Protein AF-A0A0W7THI9-F1 (afdb_monomer_lite)

Radius of gyration: 19.55 Å; chains: 1; bounding box: 39×20×59 Å

Sequence (74 aa):
MLLPDAPVREGYIFAGWCSDSALLSILSSPITVPAGDMTLYAKWTPVSYTVAFNPNGGEGTMESQTMAYGTASA

Structure (mmCIF, N/CA/C/O backbone):
data_AF-A0A0W7THI9-F1
#
_entry.id   AF-A0A0W7THI9-F1
#
loop_
_atom_site.group_PDB
_atom_site.id
_atom_site.type_symbol
_atom_site.label_atom_id
_atom_site.label_alt_id
_atom_site.label_comp_id
_atom_site.label_asym_id
_atom_site.label_entity_id
_atom_site.label_seq_id
_atom_site.pdbx_PDB_ins_code
_atom_site.Cartn_x
_atom_site.Cartn_y
_atom_site.Cartn_z
_atom_site.occupancy
_atom_site.B_iso_or_equiv
_atom_site.auth_seq_id
_atom_site.auth_comp_id
_atom_site.auth_asym_id
_atom_site.auth_atom_id
_atom_site.pdbx_PDB_model_num
ATOM 1 N N . MET A 1 1 ? 5.884 6.656 -21.584 1.00 82.94 1 MET A N 1
ATOM 2 C CA . MET A 1 1 ? 4.801 5.665 -21.390 1.00 82.94 1 MET A CA 1
ATOM 3 C C . MET A 1 1 ? 3.970 6.079 -20.184 1.00 82.94 1 MET A C 1
ATOM 5 O O . MET A 1 1 ? 4.516 6.717 -19.287 1.00 82.94 1 MET A O 1
ATOM 9 N N . LEU A 1 2 ? 2.673 5.769 -20.173 1.00 88.69 2 LEU A N 1
ATOM 10 C CA . LEU A 1 2 ? 1.828 5.969 -18.993 1.00 88.69 2 LEU A CA 1
ATOM 11 C C . LEU A 1 2 ? 1.974 4.780 -18.041 1.00 88.69 2 LEU A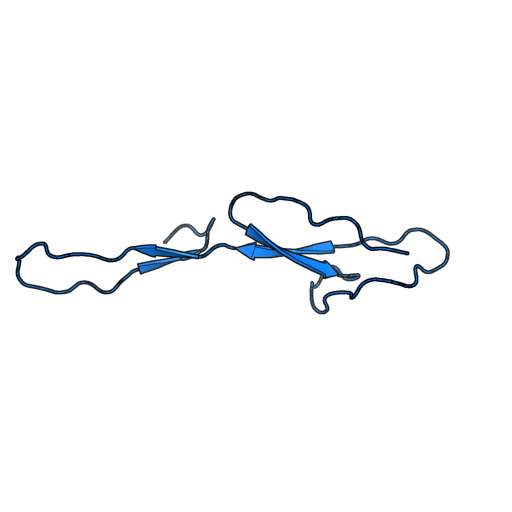 C 1
ATOM 13 O O . LEU A 1 2 ? 2.140 3.646 -18.488 1.00 88.69 2 LEU A O 1
ATOM 17 N N . LEU A 1 3 ? 1.930 5.050 -16.739 1.00 90.44 3 LEU A N 1
ATOM 18 C CA . LEU A 1 3 ? 1.865 3.987 -15.738 1.00 90.44 3 LEU A CA 1
ATOM 19 C C . LEU A 1 3 ? 0.523 3.234 -15.839 1.00 90.44 3 LEU A C 1
ATOM 21 O O . LEU A 1 3 ? -0.470 3.847 -16.237 1.00 90.44 3 LEU A O 1
ATOM 25 N N . PRO A 1 4 ? 0.476 1.940 -15.468 1.00 90.69 4 PRO A N 1
ATOM 26 C CA . PRO A 1 4 ? -0.779 1.203 -15.369 1.00 90.69 4 PRO A CA 1
ATOM 27 C C . PRO A 1 4 ? -1.742 1.856 -14.376 1.00 90.69 4 PRO A C 1
ATOM 29 O O . PRO A 1 4 ? -1.304 2.464 -13.391 1.00 90.69 4 PRO A O 1
ATOM 32 N N . ASP A 1 5 ? -3.040 1.658 -14.600 1.00 93.38 5 ASP A N 1
ATOM 33 C CA . ASP A 1 5 ? -4.070 2.076 -13.653 1.00 93.38 5 ASP A CA 1
ATOM 34 C C . ASP A 1 5 ? -3.850 1.446 -12.275 1.00 93.38 5 ASP A C 1
ATOM 36 O O . ASP A 1 5 ? -3.281 0.357 -12.140 1.00 93.38 5 ASP A O 1
ATOM 40 N N . ALA A 1 6 ? -4.298 2.161 -11.243 1.00 93.62 6 ALA A N 1
ATOM 41 C CA . ALA A 1 6 ? -4.174 1.716 -9.866 1.00 93.62 6 ALA A CA 1
ATOM 42 C C . ALA A 1 6 ? -4.892 0.364 -9.677 1.00 93.62 6 ALA A C 1
ATOM 44 O O . ALA A 1 6 ? -6.112 0.293 -9.859 1.00 93.62 6 ALA A O 1
ATOM 45 N N . PRO A 1 7 ? -4.177 -0.710 -9.299 1.00 94.62 7 PRO A N 1
ATOM 46 C CA . PRO A 1 7 ? -4.819 -1.965 -8.946 1.00 94.62 7 PRO A CA 1
ATOM 47 C C . PRO A 1 7 ? -5.633 -1.809 -7.656 1.00 94.62 7 PRO A C 1
ATOM 49 O O . PRO A 1 7 ? -5.451 -0.864 -6.884 1.00 94.62 7 PRO A O 1
ATOM 52 N N . VAL A 1 8 ? -6.494 -2.789 -7.384 1.00 94.81 8 VAL A N 1
ATOM 53 C CA . VAL A 1 8 ? -7.270 -2.864 -6.140 1.00 94.81 8 VAL A CA 1
ATOM 54 C C . VAL A 1 8 ? -6.732 -3.991 -5.268 1.00 94.81 8 VAL A C 1
ATOM 56 O O . VAL A 1 8 ? -6.505 -5.103 -5.743 1.00 94.81 8 VAL A O 1
ATOM 59 N N . ARG A 1 9 ? -6.547 -3.702 -3.977 1.00 92.62 9 ARG A N 1
ATOM 60 C CA . ARG A 1 9 ? -6.182 -4.680 -2.951 1.00 92.62 9 ARG A CA 1
ATOM 61 C C . ARG A 1 9 ? -7.010 -4.419 -1.700 1.00 92.62 9 ARG A C 1
ATOM 63 O O . ARG A 1 9 ? -6.927 -3.341 -1.120 1.00 92.62 9 ARG A O 1
ATOM 70 N N . GLU A 1 10 ? -7.809 -5.400 -1.296 1.00 94.31 10 GLU A N 1
ATOM 71 C CA . GLU A 1 10 ? -8.698 -5.279 -0.138 1.00 94.31 10 GLU A CA 1
ATOM 72 C C . GLU A 1 10 ? -7.923 -4.896 1.131 1.00 94.31 10 GLU A C 1
ATOM 74 O O . GLU A 1 10 ? -6.886 -5.486 1.430 1.00 94.31 10 GLU A O 1
ATOM 79 N N . GLY A 1 11 ? -8.414 -3.880 1.849 1.00 93.06 11 GLY A N 1
ATOM 80 C CA . GLY A 1 11 ? -7.800 -3.381 3.082 1.00 93.06 11 GLY A CA 1
ATOM 81 C C . GLY A 1 11 ? -6.514 -2.563 2.899 1.00 93.06 11 GLY A C 1
ATOM 82 O O . GLY A 1 11 ? -5.888 -2.189 3.892 1.00 93.06 11 GLY A O 1
ATOM 83 N N . TYR A 1 12 ? -6.129 -2.238 1.660 1.00 95.00 12 TYR A N 1
ATOM 84 C CA . TYR A 1 12 ? -4.983 -1.384 1.350 1.00 95.00 12 TYR A CA 1
ATOM 85 C C . TYR A 1 12 ? -5.355 -0.256 0.379 1.00 95.00 12 TYR A C 1
ATOM 87 O O . TYR A 1 12 ? -6.186 -0.408 -0.512 1.00 95.00 12 TYR A O 1
ATOM 95 N N . ILE A 1 13 ? -4.674 0.876 0.523 1.00 95.12 13 ILE A N 1
ATOM 96 C CA . ILE A 1 13 ? -4.738 2.028 -0.374 1.00 95.12 13 ILE A CA 1
ATOM 97 C C . ILE A 1 13 ? -3.525 1.969 -1.303 1.00 95.12 13 ILE A C 1
ATOM 99 O O . ILE A 1 13 ? -2.387 1.856 -0.835 1.00 95.12 13 ILE A O 1
ATOM 103 N N . PHE A 1 14 ? -3.758 2.035 -2.615 1.00 95.94 14 PHE A N 1
ATOM 104 C CA . PHE A 1 14 ? -2.680 2.108 -3.599 1.00 95.94 14 PHE A CA 1
ATOM 105 C C . PHE A 1 14 ? -1.983 3.469 -3.503 1.00 95.94 14 PHE A C 1
ATOM 107 O O . PHE A 1 14 ? -2.610 4.506 -3.707 1.00 95.94 14 PHE A O 1
ATOM 114 N N . ALA A 1 15 ? -0.690 3.467 -3.181 1.00 94.88 15 ALA A N 1
ATOM 115 C CA . ALA A 1 15 ? 0.098 4.687 -3.023 1.00 94.88 15 ALA A CA 1
ATOM 116 C C . ALA A 1 15 ? 0.816 5.094 -4.320 1.00 94.88 15 ALA A C 1
ATOM 118 O O . ALA A 1 15 ? 1.120 6.268 -4.505 1.00 94.88 15 ALA A O 1
ATOM 119 N N . GLY A 1 16 ? 1.095 4.139 -5.212 1.00 95.31 16 GLY A N 1
ATOM 120 C CA . GLY A 1 16 ? 1.759 4.398 -6.486 1.00 95.31 16 GLY A CA 1
ATOM 121 C C . GLY A 1 16 ? 2.675 3.264 -6.939 1.00 95.31 16 GLY A C 1
ATOM 122 O O . GLY A 1 16 ? 2.853 2.259 -6.248 1.00 95.31 16 GLY A O 1
ATOM 123 N N . TRP A 1 17 ? 3.269 3.446 -8.116 1.00 95.62 17 TRP A N 1
ATOM 124 C CA . TRP A 1 17 ? 4.248 2.524 -8.692 1.00 95.62 17 TRP A CA 1
ATOM 125 C C . TRP A 1 17 ? 5.676 2.954 -8.352 1.00 95.62 17 TRP A C 1
ATOM 127 O O . TRP A 1 17 ? 5.992 4.137 -8.413 1.00 95.62 17 TRP A O 1
ATOM 137 N N . CYS A 1 18 ? 6.549 1.995 -8.058 1.00 94.75 18 CYS A N 1
ATOM 138 C CA . CYS A 1 18 ? 7.984 2.177 -7.841 1.00 94.75 18 CYS A CA 1
ATOM 139 C C . CYS A 1 18 ? 8.772 1.366 -8.881 1.00 94.75 18 CYS A C 1
ATOM 141 O O . CYS A 1 18 ? 8.312 0.313 -9.325 1.00 94.75 18 CYS A O 1
ATOM 143 N N . SER A 1 19 ? 9.966 1.824 -9.262 1.00 92.12 19 SER A N 1
ATOM 144 C CA . SER A 1 19 ? 10.876 1.059 -10.138 1.00 92.12 19 SER A CA 1
ATOM 145 C C . SER A 1 19 ? 11.785 0.097 -9.371 1.00 92.12 19 SER A C 1
ATOM 147 O O . SER A 1 19 ? 12.489 -0.703 -9.978 1.00 92.12 19 SER A O 1
ATOM 149 N N . ASP A 1 20 ? 11.799 0.194 -8.043 1.00 91.62 20 ASP A N 1
ATOM 150 C CA . ASP A 1 20 ? 12.610 -0.622 -7.149 1.00 91.62 20 ASP A CA 1
ATOM 151 C C . ASP A 1 20 ? 11.740 -1.389 -6.147 1.00 91.62 20 ASP A C 1
ATOM 153 O O . ASP A 1 20 ? 10.663 -0.941 -5.744 1.00 91.62 20 ASP A O 1
ATOM 157 N N . SER A 1 21 ? 12.236 -2.548 -5.717 1.00 92.50 21 SER A N 1
ATOM 158 C CA . SER A 1 21 ? 11.558 -3.407 -4.744 1.00 92.50 21 SER A CA 1
ATOM 159 C C . SER A 1 21 ? 11.610 -2.870 -3.312 1.00 92.50 21 SER A C 1
ATOM 161 O O . SER A 1 21 ? 10.909 -3.392 -2.449 1.00 92.50 21 SER A O 1
ATOM 163 N N . ALA A 1 22 ? 12.440 -1.859 -3.033 1.00 93.44 22 ALA A N 1
ATOM 164 C CA . ALA A 1 22 ? 12.530 -1.230 -1.719 1.00 93.44 22 ALA A CA 1
ATOM 165 C C . ALA A 1 22 ? 11.427 -0.174 -1.500 1.00 93.44 22 ALA A C 1
ATOM 167 O O . ALA A 1 22 ? 11.266 0.319 -0.384 1.00 93.44 22 ALA A O 1
ATOM 168 N N . LEU A 1 23 ? 10.629 0.130 -2.535 1.00 92.50 23 LEU A N 1
ATOM 169 C CA . LEU A 1 23 ? 9.475 1.034 -2.493 1.00 92.50 23 LEU A CA 1
ATOM 170 C C . LEU A 1 23 ? 9.835 2.440 -1.980 1.00 92.50 23 LEU A C 1
ATOM 172 O O . LEU A 1 23 ? 9.026 3.106 -1.315 1.00 92.50 23 LEU A O 1
ATOM 176 N N . LEU A 1 24 ? 11.060 2.887 -2.270 1.00 89.25 24 LEU A N 1
ATOM 177 C CA . LEU A 1 24 ? 11.608 4.131 -1.729 1.00 89.25 24 LEU A CA 1
ATOM 178 C C . LEU A 1 24 ? 11.045 5.361 -2.438 1.00 89.25 24 LEU A C 1
ATOM 180 O O . LEU A 1 24 ? 10.743 6.355 -1.779 1.00 89.25 24 LEU A O 1
ATOM 184 N N . SER A 1 25 ? 10.862 5.284 -3.759 1.00 90.94 25 SER A N 1
ATOM 185 C CA . SER A 1 25 ? 10.419 6.415 -4.572 1.00 90.94 25 SER A CA 1
ATOM 186 C C . SER A 1 25 ? 9.222 6.056 -5.442 1.00 90.94 25 SER A C 1
ATOM 188 O O . SER A 1 25 ? 9.261 5.100 -6.218 1.00 90.94 25 SER A O 1
ATOM 190 N N . ILE A 1 26 ? 8.143 6.829 -5.309 1.00 94.38 26 ILE A N 1
ATOM 191 C CA . ILE A 1 26 ? 6.960 6.701 -6.161 1.00 94.38 26 ILE A CA 1
ATOM 192 C C . ILE A 1 26 ? 7.238 7.423 -7.479 1.00 94.38 26 ILE A C 1
ATOM 194 O O . ILE A 1 26 ? 7.643 8.585 -7.505 1.00 94.38 26 ILE A O 1
ATOM 198 N N . LEU A 1 27 ? 6.999 6.727 -8.582 1.00 92.56 27 LEU A N 1
ATOM 199 C CA . LEU A 1 27 ? 7.129 7.256 -9.928 1.00 92.56 27 LEU A CA 1
ATOM 200 C C . LEU A 1 27 ? 5.966 8.197 -10.248 1.00 92.56 27 LEU A C 1
ATOM 202 O O . LEU A 1 27 ? 4.813 7.932 -9.912 1.00 92.56 27 LEU A O 1
ATOM 206 N N . SER A 1 28 ? 6.274 9.270 -10.970 1.00 90.88 28 SER A N 1
ATOM 207 C CA . SER A 1 28 ? 5.270 10.150 -11.569 1.00 90.88 28 SER A CA 1
ATOM 208 C C . SER A 1 28 ? 5.102 9.804 -13.045 1.00 90.88 28 SER A C 1
ATOM 210 O O . SER A 1 28 ? 6.085 9.642 -13.762 1.00 90.88 28 SER A O 1
ATOM 212 N N . SER A 1 29 ? 3.855 9.675 -13.495 1.00 88.94 29 SER A N 1
ATOM 213 C CA . SER A 1 29 ? 3.536 9.475 -14.912 1.00 88.94 29 SER A CA 1
ATOM 214 C C . SER A 1 29 ? 3.575 10.821 -15.651 1.00 88.94 29 SER A C 1
ATOM 216 O O . SER A 1 29 ? 3.088 11.809 -15.097 1.00 88.94 29 SER A O 1
ATOM 218 N N . PRO A 1 30 ? 4.083 10.890 -16.895 1.00 91.31 30 PRO A N 1
ATOM 219 C CA . PRO A 1 30 ? 4.624 9.795 -17.704 1.00 91.31 30 PRO A CA 1
ATOM 220 C C . PRO A 1 30 ? 6.061 9.408 -17.324 1.00 91.31 30 PRO A C 1
ATOM 222 O O . PRO A 1 30 ? 6.854 10.246 -16.907 1.00 91.31 30 PRO A O 1
ATOM 225 N N . ILE A 1 31 ? 6.417 8.141 -17.559 1.00 89.00 31 ILE A N 1
ATOM 226 C CA . ILE A 1 31 ? 7.773 7.615 -17.335 1.00 89.00 31 ILE A CA 1
ATOM 227 C C . ILE A 1 31 ? 8.507 7.322 -18.649 1.00 89.00 31 ILE A C 1
ATOM 229 O O . ILE A 1 31 ? 7.890 6.973 -19.667 1.00 89.00 31 ILE A O 1
ATOM 233 N N . THR A 1 32 ? 9.836 7.408 -18.608 1.00 87.25 32 THR A N 1
ATOM 234 C CA . THR A 1 32 ? 10.722 6.904 -19.666 1.00 87.25 32 THR A CA 1
ATOM 235 C C . THR A 1 32 ? 11.069 5.455 -19.360 1.00 87.25 32 THR A C 1
ATOM 237 O O . THR A 1 32 ? 11.692 5.173 -18.339 1.00 87.25 32 THR A O 1
ATOM 240 N N . VAL A 1 33 ? 10.665 4.541 -20.240 1.00 80.62 33 VAL A N 1
ATOM 241 C CA . VAL A 1 33 ? 11.012 3.121 -20.123 1.00 80.62 33 VAL A CA 1
ATOM 242 C C . VAL A 1 33 ? 12.316 2.899 -20.898 1.00 80.62 33 VAL A C 1
ATOM 244 O O . VAL A 1 33 ? 12.376 3.289 -22.068 1.00 80.62 33 VAL A O 1
ATOM 247 N N . PRO A 1 34 ? 13.374 2.350 -20.275 1.00 79.62 34 PRO A N 1
ATOM 248 C CA . PRO A 1 34 ? 14.592 1.987 -20.993 1.00 79.62 34 PRO A CA 1
ATOM 249 C C . PRO A 1 34 ? 14.302 0.897 -22.035 1.00 79.62 34 PRO A C 1
ATOM 251 O O . PRO A 1 34 ? 13.280 0.221 -21.971 1.00 79.62 34 PRO A O 1
ATOM 254 N N . ALA A 1 35 ? 15.189 0.722 -23.015 1.00 82.31 35 ALA A N 1
ATOM 255 C CA . ALA A 1 35 ? 15.015 -0.329 -24.015 1.00 82.31 35 ALA A CA 1
ATOM 256 C C . ALA A 1 35 ? 15.021 -1.716 -23.340 1.00 82.31 35 ALA A C 1
ATOM 258 O O . ALA A 1 35 ? 16.039 -2.121 -22.781 1.00 82.31 35 ALA A O 1
ATOM 259 N N . GLY A 1 36 ? 13.886 -2.418 -23.394 1.00 81.62 36 GLY A N 1
ATOM 260 C CA . GLY A 1 36 ? 13.683 -3.729 -22.775 1.00 81.62 36 GLY A CA 1
ATOM 261 C C . GLY A 1 36 ? 12.524 -3.748 -21.776 1.00 81.62 36 GLY A C 1
ATOM 262 O O . GLY A 1 36 ? 11.692 -2.840 -21.748 1.00 81.62 36 GLY A O 1
ATOM 263 N N . ASP A 1 37 ? 12.480 -4.802 -20.963 1.00 86.69 37 ASP A N 1
ATOM 264 C CA . ASP A 1 37 ? 11.430 -5.003 -19.966 1.00 86.69 37 ASP A CA 1
ATOM 265 C C . ASP A 1 37 ? 11.726 -4.213 -18.684 1.00 86.69 37 ASP A C 1
ATOM 267 O O . ASP A 1 37 ? 12.853 -4.188 -18.186 1.00 86.69 37 ASP A O 1
ATOM 271 N N . MET A 1 38 ? 10.693 -3.593 -18.113 1.00 87.50 38 MET A N 1
ATOM 272 C CA . MET A 1 38 ? 10.767 -2.882 -16.837 1.00 87.50 38 MET A CA 1
ATOM 273 C C . MET A 1 38 ? 9.797 -3.514 -15.843 1.00 87.50 38 MET A C 1
ATOM 275 O O . MET A 1 38 ? 8.607 -3.646 -16.117 1.00 87.50 38 MET A O 1
ATOM 279 N N . THR A 1 39 ? 10.302 -3.877 -14.665 1.00 90.88 39 THR A N 1
ATOM 280 C CA . THR A 1 39 ? 9.463 -4.349 -13.557 1.00 90.88 39 THR A CA 1
ATOM 281 C C . THR A 1 39 ? 9.033 -3.164 -12.701 1.00 90.88 39 THR A C 1
ATOM 283 O O . THR A 1 39 ? 9.865 -2.351 -12.300 1.00 90.88 39 THR A O 1
ATOM 286 N N . LEU A 1 40 ? 7.734 -3.074 -12.415 1.00 92.62 40 LEU A N 1
ATOM 287 C CA . LEU A 1 40 ? 7.158 -2.080 -11.514 1.00 92.62 40 LEU A CA 1
ATOM 288 C C . LEU A 1 40 ? 6.653 -2.759 -10.243 1.00 92.62 40 LEU A C 1
ATOM 290 O O . LEU A 1 40 ? 6.067 -3.840 -10.289 1.00 92.62 40 LEU A O 1
ATOM 294 N N . TYR A 1 41 ? 6.837 -2.089 -9.113 1.00 95.00 41 TYR A N 1
ATOM 295 C CA . TYR A 1 41 ? 6.419 -2.558 -7.800 1.00 95.00 41 TYR A CA 1
ATOM 296 C C . TYR A 1 41 ? 5.300 -1.663 -7.273 1.00 95.00 41 TYR A C 1
ATOM 298 O O . TYR A 1 41 ? 5.441 -0.442 -7.221 1.00 95.00 41 TYR A O 1
ATOM 306 N N . ALA A 1 42 ? 4.171 -2.261 -6.898 1.00 94.75 42 ALA A N 1
ATOM 307 C CA . ALA A 1 42 ? 3.040 -1.534 -6.331 1.00 94.75 42 ALA A CA 1
ATOM 308 C C . ALA A 1 42 ? 3.289 -1.231 -4.847 1.00 94.75 42 ALA A C 1
ATOM 310 O O . ALA A 1 42 ? 3.446 -2.152 -4.040 1.00 94.75 42 ALA A O 1
ATOM 311 N N . LYS A 1 43 ? 3.278 0.051 -4.475 1.00 94.88 43 LYS A N 1
ATOM 312 C CA . LYS A 1 43 ? 3.334 0.487 -3.079 1.00 94.88 43 LYS A CA 1
ATOM 313 C C . LYS A 1 43 ? 1.923 0.573 -2.502 1.00 94.88 43 LYS A C 1
ATOM 315 O O . LYS A 1 43 ? 1.032 1.174 -3.100 1.00 94.88 43 LYS A O 1
ATOM 320 N N . TRP A 1 44 ? 1.743 -0.006 -1.318 1.00 95.38 44 TRP A N 1
ATOM 321 C CA . TRP A 1 44 ? 0.456 -0.109 -0.633 1.00 95.38 44 TRP A CA 1
ATOM 322 C C . TRP A 1 44 ? 0.554 0.414 0.795 1.00 95.38 44 TRP A C 1
ATOM 324 O O . TRP A 1 44 ? 1.511 0.098 1.500 1.00 95.38 44 TRP A O 1
ATOM 334 N N . THR A 1 45 ? -0.470 1.138 1.234 1.00 93.38 45 THR A N 1
ATOM 335 C CA . THR A 1 45 ? -0.626 1.578 2.625 1.00 93.38 45 THR A CA 1
ATOM 336 C C . THR A 1 45 ? -1.818 0.844 3.238 1.00 93.38 45 THR A C 1
ATOM 338 O O . THR A 1 45 ? -2.904 0.922 2.665 1.00 93.38 45 THR A O 1
ATOM 341 N N . PRO A 1 46 ? -1.666 0.106 4.353 1.00 93.50 46 PRO A N 1
ATOM 342 C CA . PRO A 1 46 ? -2.800 -0.551 4.998 1.00 93.50 46 PRO A CA 1
ATOM 343 C C . PRO A 1 46 ? -3.807 0.490 5.494 1.00 93.50 46 PRO A C 1
ATOM 345 O O . PRO A 1 46 ? -3.426 1.544 6.002 1.00 93.50 46 PRO A O 1
ATOM 348 N N . VAL A 1 47 ? -5.095 0.191 5.349 1.00 93.75 47 VAL A N 1
ATOM 349 C CA . VAL A 1 47 ? -6.164 1.007 5.935 1.00 93.75 47 VAL A CA 1
ATOM 350 C C . VAL A 1 47 ? -6.126 0.848 7.455 1.00 93.75 47 VAL A C 1
ATOM 352 O O . VAL A 1 47 ? -6.006 -0.271 7.952 1.00 93.75 47 VAL A O 1
ATOM 355 N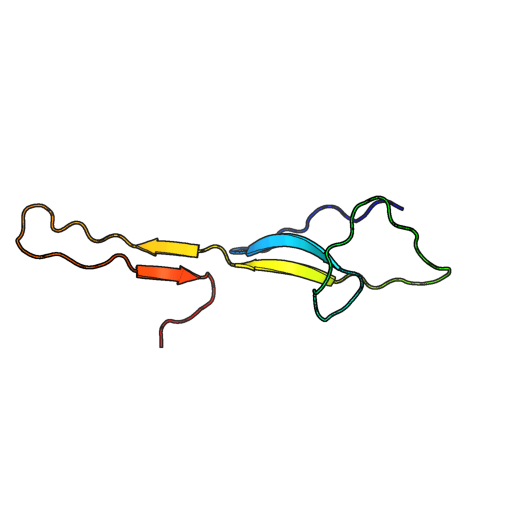 N . SER A 1 48 ? -6.245 1.955 8.189 1.00 92.38 48 SER A N 1
ATOM 356 C CA . SER A 1 48 ? -6.345 1.948 9.652 1.00 92.38 48 SER A CA 1
ATOM 357 C C . SER A 1 48 ? -7.789 2.137 10.100 1.00 92.38 48 SER A C 1
ATOM 359 O O . SER A 1 48 ? -8.505 2.984 9.566 1.00 92.38 48 SER A O 1
ATOM 361 N N . TYR A 1 49 ? -8.191 1.380 11.116 1.00 89.94 49 TYR A N 1
ATOM 362 C CA . TYR A 1 49 ? -9.495 1.471 11.760 1.00 89.94 49 TYR A CA 1
ATOM 363 C C . TYR A 1 49 ? -9.325 1.912 13.205 1.00 89.94 49 TYR A C 1
ATOM 365 O O . TYR A 1 49 ? -8.422 1.443 13.898 1.00 89.94 49 TYR A O 1
ATOM 373 N N . THR A 1 50 ? -10.221 2.781 13.660 1.00 91.69 50 THR A N 1
ATOM 374 C CA . THR A 1 50 ? -10.262 3.241 15.046 1.00 91.69 50 THR A CA 1
ATOM 375 C C . THR A 1 50 ? -11.538 2.733 15.703 1.00 91.69 50 THR A C 1
ATOM 377 O O . THR A 1 50 ? -12.642 3.037 15.253 1.00 91.69 50 THR A O 1
ATOM 380 N N . VAL A 1 51 ? -11.379 1.957 16.771 1.00 89.81 51 VAL A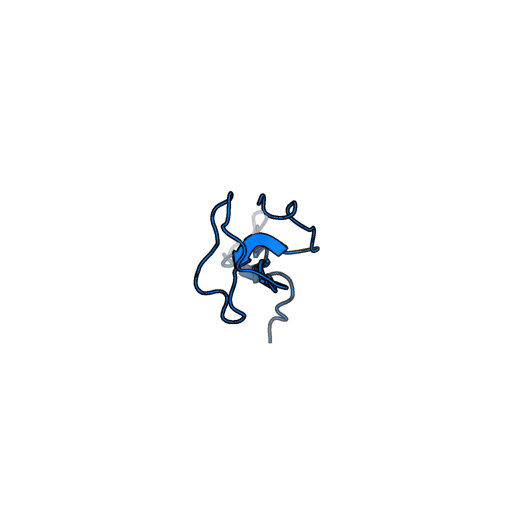 N 1
ATOM 381 C CA . VAL A 1 51 ? -12.463 1.494 17.636 1.00 89.81 51 VAL A CA 1
ATOM 382 C C . VAL A 1 51 ? -12.545 2.439 18.827 1.00 89.81 51 VAL A C 1
ATOM 384 O O . VAL A 1 51 ? -11.614 2.515 19.630 1.00 89.81 51 VAL A O 1
ATOM 387 N N . ALA A 1 52 ? -13.655 3.167 18.918 1.00 90.81 52 ALA A N 1
ATOM 388 C CA . ALA A 1 52 ? -13.942 4.077 20.019 1.00 90.81 52 ALA A CA 1
ATOM 389 C C . ALA A 1 52 ? -14.949 3.444 20.984 1.00 90.81 52 ALA A C 1
ATOM 391 O O . ALA A 1 52 ? -15.968 2.892 20.563 1.00 90.81 52 ALA A O 1
ATOM 392 N N . PHE A 1 53 ? -14.675 3.553 22.282 1.00 89.44 53 PHE A N 1
ATOM 393 C CA . PHE A 1 53 ? -15.537 3.025 23.333 1.00 89.44 53 PHE A CA 1
ATOM 394 C C . PHE A 1 53 ? -16.462 4.124 23.853 1.00 89.44 53 PHE A C 1
ATOM 396 O O . PHE A 1 53 ? -16.007 5.176 24.296 1.00 89.44 53 PHE A O 1
ATOM 403 N N . ASN A 1 54 ? -17.770 3.871 23.811 1.00 89.62 54 ASN A N 1
ATOM 404 C CA . ASN A 1 54 ? -18.774 4.757 24.389 1.00 89.62 54 ASN A CA 1
ATOM 405 C C . ASN A 1 54 ? -19.301 4.134 25.695 1.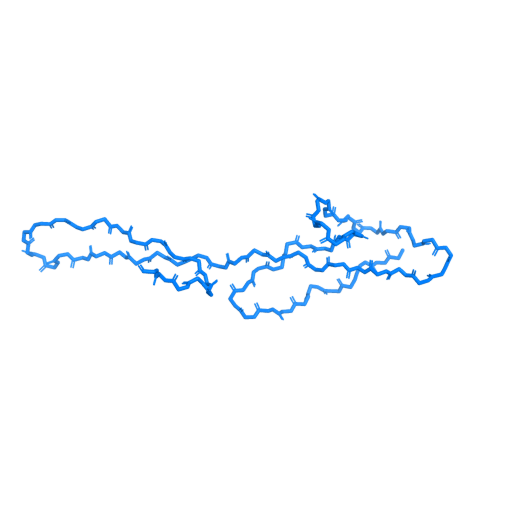00 89.62 54 ASN A C 1
ATOM 407 O O . ASN A 1 54 ? -19.889 3.052 25.631 1.00 89.62 54 ASN A O 1
ATOM 411 N N . PRO A 1 55 ? -19.131 4.789 26.860 1.00 87.88 55 PRO A N 1
ATOM 412 C CA . PRO A 1 55 ? -19.575 4.249 28.146 1.00 87.88 55 PRO A CA 1
ATOM 413 C C . PRO A 1 55 ? -21.104 4.225 28.313 1.00 87.88 55 PRO A C 1
ATOM 415 O O . PRO A 1 55 ? -21.596 3.670 29.291 1.00 87.88 55 PRO A O 1
ATOM 418 N N . ASN A 1 56 ? -21.868 4.820 27.389 1.00 88.44 56 ASN A N 1
ATOM 419 C CA . ASN A 1 56 ? -23.335 4.832 27.371 1.00 88.44 56 ASN A CA 1
ATOM 420 C C . ASN A 1 56 ? -23.976 5.227 28.721 1.00 88.44 56 ASN A C 1
ATOM 422 O O . ASN A 1 56 ? -24.915 4.590 29.194 1.00 88.44 56 ASN A O 1
ATOM 426 N N . 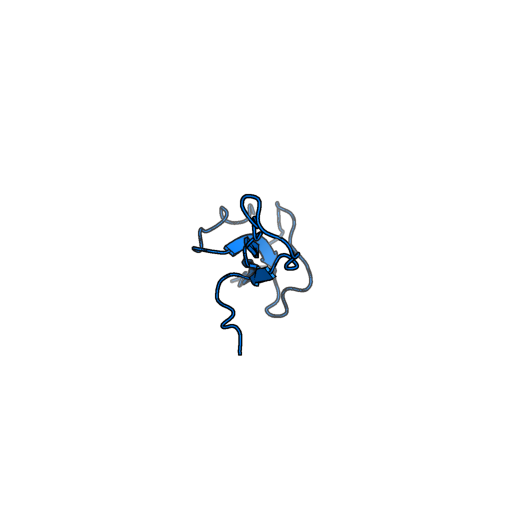GLY A 1 57 ? -23.440 6.272 29.358 1.00 88.19 57 GLY A N 1
ATOM 427 C CA . GLY A 1 57 ? -23.927 6.779 30.646 1.00 88.19 57 GLY A CA 1
ATOM 428 C C . GLY A 1 57 ? -23.359 6.079 31.886 1.00 88.19 57 GLY A C 1
ATOM 429 O O . GLY A 1 57 ? -23.723 6.458 32.995 1.00 88.19 57 GLY A O 1
ATOM 430 N N . GLY A 1 58 ? -22.474 5.091 31.721 1.00 88.00 58 GLY A N 1
ATOM 431 C CA . GLY A 1 58 ? -21.657 4.548 32.807 1.00 88.00 58 GLY A CA 1
ATOM 432 C C . GLY A 1 58 ? -20.481 5.455 33.190 1.00 88.00 58 GLY A C 1
ATOM 433 O O . GLY A 1 58 ? -20.178 6.434 32.507 1.00 88.00 58 GLY A O 1
ATOM 434 N N . GLU A 1 59 ? -19.799 5.103 34.279 1.00 86.69 59 GLU A N 1
ATOM 435 C CA . GLU A 1 59 ? -18.560 5.761 34.705 1.00 86.69 59 GLU A CA 1
ATOM 436 C C . GLU A 1 59 ? -17.324 5.063 34.118 1.00 86.69 59 GLU A C 1
ATOM 438 O O . GLU A 1 59 ? -17.305 3.845 33.933 1.00 86.69 59 GLU A O 1
ATOM 443 N N . GLY A 1 60 ? -16.276 5.846 33.852 1.00 81.75 60 GLY A N 1
ATOM 444 C CA . GLY A 1 60 ? -15.011 5.375 33.286 1.00 81.75 60 GLY A CA 1
ATOM 445 C C . GLY A 1 60 ? -14.803 5.773 31.823 1.00 81.75 60 GLY A C 1
ATOM 446 O O . GLY A 1 60 ? -15.741 6.068 31.084 1.00 81.75 60 GLY A O 1
ATOM 447 N N . THR A 1 61 ? -13.537 5.795 31.409 1.00 86.94 61 THR A N 1
ATOM 448 C CA . THR A 1 61 ? -13.117 6.056 30.029 1.00 86.94 61 THR A CA 1
ATOM 449 C C . THR A 1 61 ? -12.185 4.948 29.560 1.00 86.94 61 THR A C 1
ATOM 451 O O . THR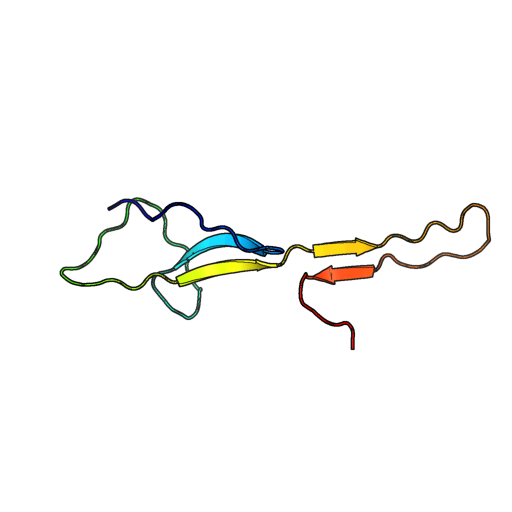 A 1 61 ? -11.408 4.393 30.337 1.00 86.94 61 THR A O 1
ATOM 454 N N . MET A 1 62 ? -12.268 4.621 28.275 1.00 87.81 62 MET A N 1
ATOM 455 C CA . MET A 1 62 ? -11.329 3.725 27.616 1.00 87.81 62 MET A CA 1
ATOM 456 C C . MET A 1 62 ? -10.798 4.428 26.375 1.00 87.81 62 MET A C 1
ATOM 458 O O . MET A 1 62 ? -11.572 4.973 25.586 1.00 87.81 62 MET A O 1
ATOM 462 N N . GLU A 1 63 ? -9.477 4.436 26.230 1.00 90.31 63 GLU A N 1
ATOM 463 C CA . GLU A 1 63 ? -8.822 5.017 25.063 1.00 90.31 63 GLU A CA 1
ATOM 464 C C . GLU A 1 63 ? -9.213 4.268 23.788 1.00 90.31 63 GLU A C 1
ATOM 466 O O . GLU A 1 63 ? -9.422 3.050 23.789 1.00 90.31 63 GLU A O 1
ATOM 471 N N . SER A 1 64 ? -9.303 5.007 22.683 1.00 91.19 64 SER A N 1
ATOM 472 C CA . SER A 1 64 ? -9.613 4.402 21.389 1.00 91.19 64 SER A CA 1
ATOM 473 C C . SER A 1 64 ? -8.453 3.536 20.914 1.00 91.19 64 SER A C 1
ATOM 475 O O . SER A 1 64 ? -7.286 3.917 21.008 1.00 91.19 64 SER A O 1
ATOM 477 N N . GLN A 1 65 ? -8.775 2.381 20.343 1.00 91.44 65 GLN A N 1
ATOM 478 C CA . GLN A 1 65 ? -7.780 1.482 19.776 1.00 91.44 65 GLN A CA 1
ATOM 479 C C . GLN A 1 65 ? -7.697 1.696 18.272 1.00 91.44 65 GLN A C 1
ATOM 481 O O . GLN A 1 65 ? -8.709 1.651 17.578 1.00 91.44 65 GLN A O 1
ATOM 486 N N . THR A 1 66 ? -6.488 1.932 17.765 1.00 90.94 66 THR A N 1
ATOM 487 C CA . THR A 1 66 ? -6.242 2.041 16.324 1.00 90.94 66 THR A CA 1
ATOM 488 C C . THR A 1 66 ? -5.473 0.821 15.847 1.00 90.94 66 THR A C 1
ATOM 490 O O . THR A 1 66 ? -4.427 0.492 16.401 1.00 90.94 66 THR A O 1
ATOM 493 N N . MET A 1 67 ? -5.986 0.159 14.813 1.00 88.81 67 MET A N 1
ATOM 494 C CA . MET A 1 67 ? -5.379 -1.031 14.222 1.00 88.81 67 MET A CA 1
ATOM 495 C C . MET A 1 67 ? -5.281 -0.890 12.708 1.00 88.81 67 MET A C 1
ATOM 497 O O . MET A 1 67 ? -6.214 -0.418 12.058 1.00 88.81 67 MET A O 1
ATOM 501 N N . ALA A 1 68 ? -4.157 -1.327 12.147 1.00 91.62 68 ALA A N 1
ATOM 502 C CA . ALA A 1 68 ? -3.991 -1.437 10.706 1.00 91.62 68 ALA A CA 1
ATOM 503 C C . ALA A 1 68 ? -4.604 -2.751 10.197 1.00 91.62 68 ALA A C 1
ATOM 505 O O . ALA A 1 68 ? -4.588 -3.780 10.877 1.00 91.62 68 ALA A O 1
ATOM 506 N N . TYR A 1 69 ? -5.139 -2.737 8.980 1.00 87.62 69 TYR A N 1
ATOM 507 C CA . TYR A 1 69 ? -5.645 -3.941 8.334 1.00 87.62 69 TYR A CA 1
ATOM 508 C C . TYR A 1 69 ? -4.546 -5.009 8.218 1.00 87.62 69 TYR A C 1
ATOM 510 O O . TYR A 1 69 ? -3.422 -4.721 7.801 1.00 87.62 69 TYR A O 1
ATOM 518 N N . GLY A 1 70 ? -4.877 -6.251 8.576 1.00 79.62 70 GLY A N 1
ATOM 519 C CA . GLY A 1 70 ? -3.962 -7.391 8.477 1.00 79.62 70 GLY A CA 1
ATOM 520 C C . GLY A 1 70 ? -2.923 -7.504 9.598 1.00 79.62 70 GLY A C 1
ATOM 521 O O . GLY A 1 70 ? -2.147 -8.456 9.589 1.00 79.62 70 GLY A O 1
ATOM 522 N N . THR A 1 71 ? -2.902 -6.595 10.580 1.00 72.44 71 THR A N 1
ATOM 523 C CA . THR A 1 71 ? -2.101 -6.781 11.799 1.00 72.44 71 THR A CA 1
ATOM 524 C C . THR A 1 71 ? -2.939 -7.490 12.859 1.00 72.44 71 THR A C 1
ATOM 526 O O . THR A 1 71 ? -3.936 -6.936 13.322 1.00 72.44 71 THR A O 1
ATOM 529 N N . ALA A 1 72 ? -2.549 -8.703 13.257 1.00 52.62 72 ALA A N 1
ATOM 530 C CA . ALA A 1 72 ? -3.077 -9.308 14.477 1.00 52.62 72 ALA A CA 1
ATOM 531 C C . ALA A 1 72 ? -2.539 -8.520 15.683 1.00 52.62 72 ALA A C 1
ATOM 533 O O . ALA A 1 72 ? -1.335 -8.272 15.760 1.00 52.62 72 ALA A O 1
ATOM 534 N N . SER A 1 73 ? -3.421 -8.106 16.598 1.00 53.06 73 SER A N 1
ATOM 535 C CA . SER A 1 73 ? -2.981 -7.680 17.932 1.00 53.06 73 SER A CA 1
ATOM 536 C C . SER A 1 73 ? -2.407 -8.917 18.626 1.00 53.06 73 SER A C 1
ATOM 538 O O . SER A 1 73 ? -3.068 -9.958 18.614 1.00 53.06 73 SER A O 1
ATOM 540 N N . ALA A 1 74 ? -1.169 -8.830 19.114 1.00 44.12 74 ALA A N 1
ATOM 541 C CA . ALA A 1 74 ? -0.524 -9.900 19.876 1.00 44.12 74 ALA A CA 1
ATOM 542 C C . ALA A 1 74 ? -1.047 -9.946 21.315 1.00 44.12 74 ALA A C 1
ATOM 544 O O . ALA A 1 74 ? -1.341 -8.857 21.859 1.00 44.12 74 ALA A O 1
#

pLDDT: mean 88.62, std 9.14, range [44.12, 95.94]

Secondary structure (DSSP, 8-state):
-PPPPPP--TTEEEEEEESSTT--SPPPSS-PPPSS----EEEEEEPEEEE----TT-S---PPEEEETT----

Foldseek 3Di:
DFDDDFDDDPQKDFPAKDQDPVPPDHDDPPDDDPPDDGDIDTDIDGDKDWAADDCPPDDDHDDIDIDTPPDDDD